Protein AF-L1NXB0-F1 (afdb_monomer)

pLDDT: mean 86.08, std 12.3, range [33.56, 95.69]

Sequence (128 aa):
MDRQRQQDEEHQAYLLCRGQNAAQLAGLIADPATGLTLRYAAARALQHLPYAQIEDTVYRLLDGQYAKTRAAAVFVTGQMQTALTPAQTGKIGGTLAAILQSGEKTTVKAESLIALGRVDNQPCGGIF

Structure (mmCIF, N/CA/C/O backbone):
data_AF-L1NXB0-F1
#
_entry.id   AF-L1NXB0-F1
#
loop_
_atom_site.group_PDB
_atom_site.id
_atom_site.type_symbol
_atom_site.label_atom_id
_atom_site.label_alt_id
_atom_site.label_comp_id
_atom_site.label_asym_id
_atom_site.label_entity_id
_atom_site.label_seq_id
_atom_site.pdbx_PDB_ins_code
_atom_site.Cartn_x
_atom_site.Cartn_y
_atom_site.Cartn_z
_atom_site.occupancy
_atom_site.B_iso_or_equiv
_atom_site.auth_seq_id
_atom_site.auth_comp_id
_atom_site.auth_asym_id
_atom_site.auth_atom_id
_atom_site.pdbx_PDB_model_num
ATOM 1 N N . MET A 1 1 ? 12.200 1.022 27.949 1.00 58.16 1 MET A N 1
ATOM 2 C CA . MET A 1 1 ? 11.963 -0.390 27.571 1.00 58.16 1 MET A CA 1
ATOM 3 C C . MET A 1 1 ? 11.046 -0.517 26.351 1.00 58.16 1 MET A C 1
ATOM 5 O O . MET A 1 1 ? 11.038 -1.571 25.733 1.00 58.16 1 MET A O 1
ATOM 9 N N . ASP A 1 2 ? 10.352 0.549 25.937 1.00 70.06 2 ASP A N 1
ATOM 10 C CA . ASP A 1 2 ? 9.349 0.499 24.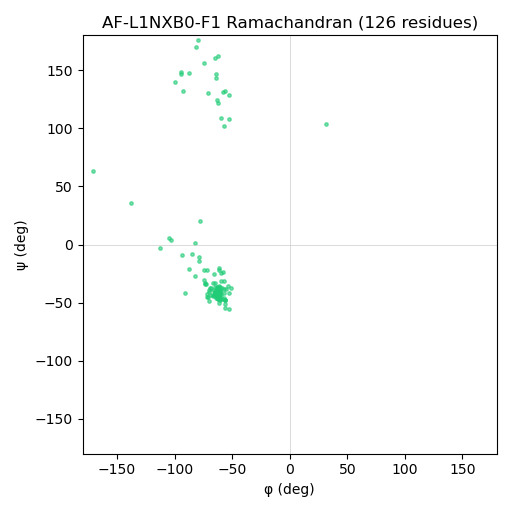859 1.00 70.06 2 ASP A CA 1
ATOM 11 C C . ASP A 1 2 ? 9.915 0.362 23.440 1.00 70.06 2 ASP A C 1
ATOM 13 O O . ASP A 1 2 ? 9.332 -0.342 22.622 1.00 70.06 2 ASP A O 1
ATOM 17 N N . ARG A 1 3 ? 11.089 0.946 23.146 1.00 71.69 3 ARG A N 1
ATOM 18 C CA . ARG A 1 3 ? 11.707 0.825 21.808 1.00 71.69 3 ARG A CA 1
ATOM 19 C C . ARG A 1 3 ? 12.013 -0.618 21.415 1.00 71.69 3 ARG A C 1
ATOM 21 O O . ARG A 1 3 ? 11.881 -0.953 20.248 1.00 71.69 3 ARG A O 1
ATOM 28 N N . GLN A 1 4 ? 12.418 -1.449 22.374 1.00 78.31 4 GLN A N 1
ATOM 29 C CA . GLN A 1 4 ? 12.794 -2.833 22.097 1.00 78.31 4 GLN A CA 1
ATOM 30 C C . GLN A 1 4 ? 11.560 -3.673 21.749 1.00 78.31 4 GLN A C 1
ATOM 32 O O . GLN A 1 4 ? 11.551 -4.337 20.723 1.00 78.31 4 GLN A O 1
ATOM 37 N N . ARG A 1 5 ? 10.469 -3.538 22.523 1.00 74.81 5 ARG A N 1
ATOM 38 C CA . ARG A 1 5 ? 9.189 -4.200 22.206 1.00 74.81 5 ARG A CA 1
ATOM 39 C C . ARG A 1 5 ? 8.636 -3.760 20.859 1.00 74.81 5 ARG A C 1
A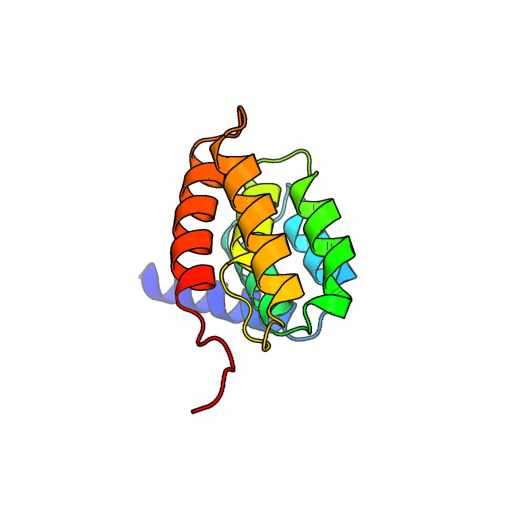TOM 41 O O . ARG A 1 5 ? 8.157 -4.592 20.102 1.00 74.81 5 ARG A O 1
ATOM 48 N N . GLN A 1 6 ? 8.725 -2.469 20.550 1.00 75.31 6 GLN A N 1
ATOM 49 C CA . GLN A 1 6 ? 8.240 -1.958 19.273 1.00 75.31 6 GLN A CA 1
ATOM 50 C C . GLN A 1 6 ? 9.063 -2.492 18.090 1.00 75.31 6 GLN A C 1
ATOM 52 O O . GLN A 1 6 ? 8.492 -2.861 17.068 1.00 75.31 6 GLN A O 1
ATOM 57 N N . GLN A 1 7 ? 10.386 -2.610 18.242 1.00 77.75 7 GLN 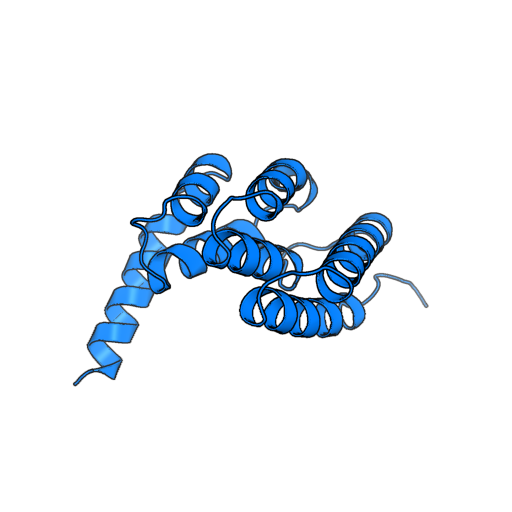A N 1
ATOM 58 C CA . GLN A 1 7 ? 11.247 -3.246 17.240 1.00 77.75 7 GLN A CA 1
ATOM 59 C C . GLN A 1 7 ? 10.941 -4.740 17.072 1.00 77.75 7 GLN A C 1
ATOM 61 O O . GLN A 1 7 ? 10.911 -5.231 15.943 1.00 77.75 7 GLN A O 1
ATOM 66 N N . ASP A 1 8 ? 10.667 -5.453 18.166 1.00 83.69 8 ASP A N 1
ATOM 67 C CA . ASP A 1 8 ? 10.293 -6.869 18.121 1.00 83.69 8 ASP A CA 1
ATOM 68 C C . ASP A 1 8 ? 8.950 -7.071 17.395 1.00 83.69 8 ASP A C 1
ATOM 70 O O . ASP A 1 8 ? 8.821 -7.967 16.559 1.00 83.69 8 ASP A O 1
ATOM 74 N N . GLU A 1 9 ? 7.964 -6.203 17.647 1.00 84.06 9 GLU A N 1
ATOM 75 C CA . GLU A 1 9 ? 6.663 -6.213 16.964 1.00 84.06 9 GLU A CA 1
ATOM 76 C C . GLU A 1 9 ? 6.788 -5.905 15.464 1.00 84.06 9 GLU A C 1
ATOM 78 O O . GLU A 1 9 ? 6.165 -6.574 14.635 1.00 84.06 9 GLU A O 1
ATOM 83 N N . GLU A 1 10 ? 7.617 -4.927 15.090 1.00 84.88 10 GLU A N 1
ATOM 84 C CA . GLU A 1 10 ? 7.910 -4.610 13.687 1.00 84.88 10 GLU A CA 1
ATOM 85 C C . GLU A 1 10 ? 8.596 -5.780 12.973 1.00 84.88 10 GLU A C 1
ATOM 87 O O . GLU A 1 10 ? 8.243 -6.113 11.836 1.00 84.88 10 GLU A O 1
ATOM 92 N N . HIS A 1 11 ? 9.545 -6.439 13.642 1.00 86.06 11 HIS A N 1
ATOM 93 C CA . HIS A 1 11 ? 10.249 -7.589 13.089 1.00 86.06 11 HIS A CA 1
ATOM 94 C C . HIS A 1 11 ? 9.315 -8.790 12.890 1.00 86.06 11 HIS A C 1
ATOM 96 O O . HIS A 1 11 ? 9.316 -9.407 11.822 1.00 86.06 11 HIS A O 1
ATOM 102 N N . GLN A 1 12 ? 8.464 -9.092 13.875 1.00 88.44 12 GLN A N 1
ATOM 103 C CA . GLN A 1 12 ? 7.461 -10.153 13.760 1.00 88.44 12 GLN A CA 1
ATOM 104 C C . GLN A 1 12 ? 6.460 -9.872 12.636 1.00 88.44 12 GLN A C 1
ATOM 106 O O . GLN A 1 12 ? 6.173 -10.761 11.832 1.00 88.44 12 GLN A O 1
ATOM 111 N N . ALA A 1 13 ? 5.971 -8.634 12.527 1.00 89.12 13 ALA A N 1
ATOM 112 C CA . ALA A 1 13 ? 5.070 -8.234 11.452 1.00 89.12 13 ALA A CA 1
ATOM 113 C C . ALA A 1 13 ? 5.719 -8.400 10.068 1.00 89.12 13 ALA A C 1
ATOM 115 O O . ALA A 1 13 ? 5.090 -8.922 9.147 1.00 89.12 13 ALA A O 1
ATOM 116 N N . TYR A 1 14 ? 6.994 -8.026 9.925 1.00 86.56 14 TYR A N 1
ATOM 117 C CA . TYR A 1 14 ? 7.743 -8.238 8.687 1.00 86.56 14 TYR A CA 1
ATOM 118 C C . TYR A 1 14 ? 7.841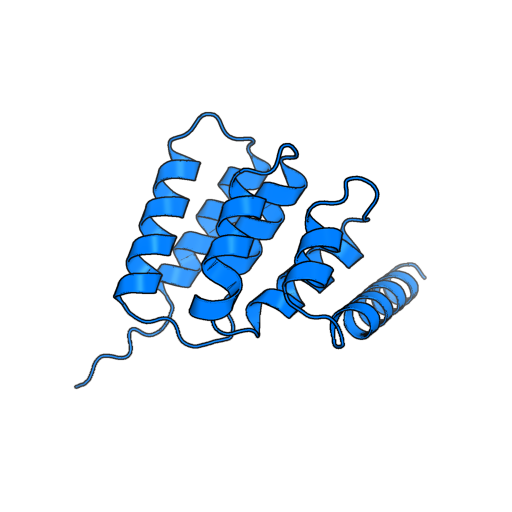 -9.724 8.315 1.00 86.56 14 TYR A C 1
ATOM 120 O O . TYR A 1 14 ? 7.555 -10.095 7.174 1.00 86.56 14 TYR A O 1
ATOM 128 N N . LEU A 1 15 ? 8.207 -10.584 9.272 1.00 88.56 15 LEU A N 1
ATOM 129 C CA . LEU A 1 15 ? 8.322 -12.026 9.040 1.00 88.56 15 LEU A CA 1
ATOM 130 C C . LEU A 1 15 ? 6.986 -12.650 8.614 1.00 88.56 15 LEU A C 1
ATOM 132 O O . LEU A 1 15 ? 6.968 -13.470 7.697 1.00 88.56 15 LEU A O 1
ATOM 136 N N . LEU A 1 16 ? 5.874 -12.220 9.220 1.00 90.44 16 LEU A N 1
ATOM 137 C CA . LEU A 1 16 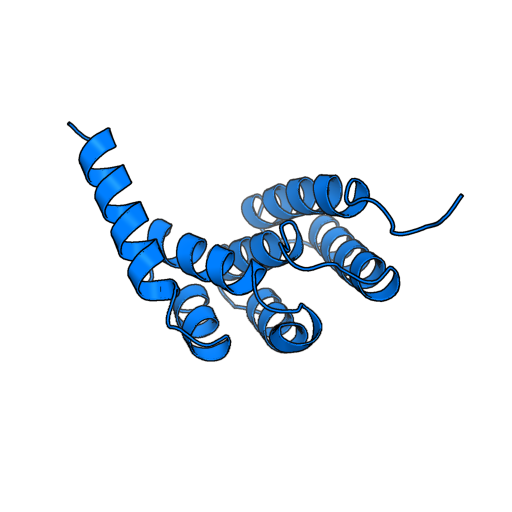? 4.530 -12.678 8.860 1.00 90.44 16 LEU A CA 1
ATOM 138 C C . LEU A 1 16 ? 4.150 -12.312 7.421 1.00 90.44 16 LEU A C 1
ATOM 140 O O . LEU A 1 16 ? 3.498 -13.105 6.743 1.00 90.44 16 LEU A O 1
ATOM 144 N N . CYS A 1 17 ? 4.552 -11.133 6.945 1.00 91.44 17 CYS A N 1
ATOM 145 C CA . CYS A 1 17 ? 4.216 -10.656 5.604 1.00 91.44 17 CYS A CA 1
ATOM 146 C C . CYS A 1 17 ? 5.142 -11.210 4.509 1.00 91.44 17 CYS A C 1
ATOM 148 O O . CYS A 1 17 ? 4.711 -11.353 3.368 1.00 91.44 17 CYS A O 1
ATOM 150 N N . ARG A 1 18 ? 6.395 -11.556 4.834 1.00 83.00 18 ARG A N 1
ATOM 151 C CA . ARG A 1 18 ? 7.426 -11.966 3.858 1.00 83.00 18 ARG A CA 1
ATOM 152 C C . ARG A 1 18 ? 7.058 -13.202 3.020 1.00 83.00 18 ARG A C 1
ATOM 154 O O . ARG A 1 18 ? 7.587 -13.359 1.926 1.00 83.00 18 ARG A O 1
ATOM 161 N N . GLY A 1 19 ? 6.180 -14.073 3.518 1.00 81.06 19 GLY A N 1
ATOM 162 C CA . GLY A 1 19 ? 5.741 -15.295 2.827 1.00 81.06 19 GLY A CA 1
ATOM 163 C C . GLY A 1 19 ? 4.352 -15.219 2.188 1.00 81.06 19 GLY A C 1
ATOM 164 O O . GLY A 1 19 ? 3.862 -16.235 1.700 1.00 81.06 19 GLY A O 1
ATOM 165 N N . GLN A 1 20 ? 3.692 -14.061 2.229 1.00 89.56 20 GLN A N 1
ATOM 166 C CA . GLN A 1 20 ? 2.308 -13.921 1.779 1.00 89.56 20 GLN A CA 1
ATOM 167 C C . GLN A 1 20 ? 2.212 -13.446 0.330 1.00 89.56 20 GLN A C 1
ATOM 169 O O . GLN A 1 20 ? 3.040 -12.675 -0.152 1.00 89.56 20 GLN A O 1
ATOM 174 N N . ASN A 1 21 ? 1.162 -13.884 -0.362 1.00 91.25 21 ASN A N 1
ATOM 175 C CA . ASN A 1 21 ? 0.833 -13.382 -1.693 1.00 91.25 21 ASN A CA 1
ATOM 176 C C . ASN A 1 21 ? 0.067 -12.046 -1.628 1.00 91.25 21 ASN A C 1
ATOM 178 O O . ASN A 1 21 ? -0.401 -11.622 -0.570 1.00 91.25 21 ASN A O 1
ATOM 182 N N . ALA A 1 22 ? -0.110 -11.395 -2.781 1.00 90.44 22 ALA A N 1
ATOM 183 C CA . ALA A 1 22 ? -0.761 -10.087 -2.861 1.00 90.44 22 ALA A CA 1
ATOM 184 C C . ALA A 1 22 ? -2.173 -10.055 -2.243 1.00 90.44 22 ALA A C 1
ATOM 186 O O . ALA A 1 22 ? -2.531 -9.084 -1.581 1.00 90.44 22 ALA A O 1
ATOM 187 N N . ALA A 1 23 ? -2.967 -11.117 -2.417 1.00 92.62 23 ALA A N 1
ATOM 188 C CA . ALA A 1 23 ? -4.328 -11.184 -1.887 1.00 92.62 23 ALA A CA 1
ATOM 189 C C . ALA A 1 23 ? -4.348 -11.313 -0.356 1.00 92.62 23 ALA A C 1
ATOM 191 O O . ALA A 1 23 ? -5.149 -10.658 0.308 1.00 92.62 23 ALA A O 1
ATOM 192 N N . GLN A 1 24 ? -3.444 -12.116 0.207 1.00 94.19 24 GLN A N 1
ATOM 193 C CA . GLN A 1 24 ? -3.285 -12.268 1.655 1.00 94.19 24 GLN A CA 1
ATOM 194 C C . GLN A 1 24 ? -2.827 -10.954 2.301 1.00 94.19 24 GLN A C 1
ATOM 196 O O . GLN A 1 24 ? -3.435 -10.493 3.267 1.00 94.19 24 GLN A O 1
ATOM 201 N N . LEU A 1 25 ? -1.834 -10.293 1.699 1.00 95.69 25 LEU A N 1
ATOM 202 C CA . LEU A 1 25 ? -1.357 -8.984 2.146 1.00 95.69 25 LEU A CA 1
ATOM 203 C C . LEU A 1 25 ? -2.465 -7.924 2.083 1.00 95.69 25 LEU A C 1
ATOM 205 O O . LEU A 1 25 ? -2.640 -7.148 3.020 1.00 95.69 25 LEU A O 1
ATOM 209 N N . ALA A 1 26 ? -3.261 -7.918 1.013 1.00 94.69 26 ALA A N 1
ATOM 210 C CA . ALA A 1 26 ? -4.406 -7.022 0.889 1.00 94.69 26 ALA A CA 1
ATOM 211 C C . ALA A 1 26 ? -5.476 -7.285 1.951 1.00 94.69 26 ALA A C 1
ATOM 213 O O . ALA A 1 26 ? -6.035 -6.334 2.492 1.00 94.69 26 ALA A O 1
ATOM 214 N N . GLY A 1 27 ? -5.721 -8.555 2.286 1.00 94.62 27 GLY A N 1
ATOM 215 C CA . GLY A 1 27 ? -6.604 -8.946 3.383 1.00 94.62 27 GLY A CA 1
ATOM 216 C C . GLY A 1 27 ? -6.171 -8.319 4.707 1.00 94.62 27 GLY A C 1
ATOM 217 O O . GLY A 1 27 ? -6.979 -7.667 5.363 1.00 94.62 27 GLY A O 1
ATOM 218 N N . LEU A 1 28 ? -4.879 -8.402 5.044 1.00 95.06 28 LEU A N 1
ATOM 219 C CA . LEU A 1 28 ? -4.332 -7.754 6.243 1.00 95.06 28 LEU A CA 1
ATOM 220 C C . LEU A 1 28 ? -4.515 -6.231 6.221 1.00 95.06 28 LEU A C 1
ATOM 222 O O . LEU A 1 28 ? 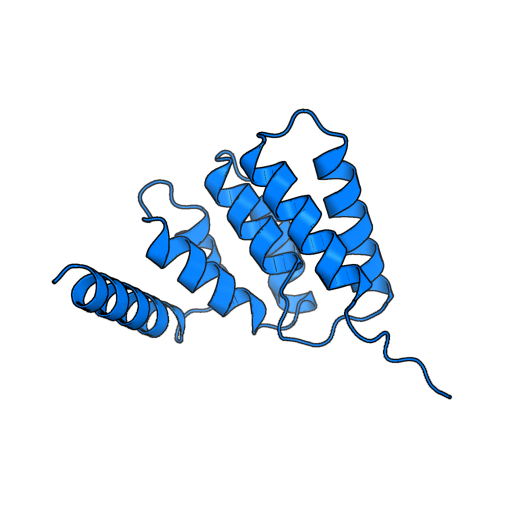-4.803 -5.627 7.254 1.00 95.06 28 LEU A O 1
ATOM 226 N N . ILE A 1 29 ? -4.368 -5.592 5.058 1.00 95.25 29 ILE A N 1
ATOM 227 C CA . ILE A 1 29 ? -4.520 -4.137 4.936 1.00 95.25 29 ILE A CA 1
ATOM 228 C C . ILE A 1 29 ? -5.985 -3.703 5.078 1.00 95.25 29 ILE A C 1
ATOM 230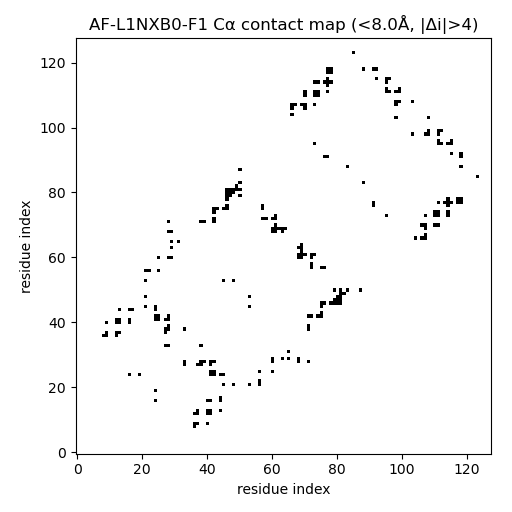 O O . ILE A 1 29 ? -6.274 -2.699 5.745 1.00 95.25 29 ILE A O 1
ATOM 234 N N . ALA A 1 30 ? -6.897 -4.449 4.457 1.00 94.38 30 ALA A N 1
ATOM 235 C CA . ALA A 1 30 ? -8.327 -4.172 4.445 1.00 94.38 30 ALA A CA 1
ATOM 236 C C . ALA A 1 30 ? -9.002 -4.471 5.788 1.00 94.38 30 ALA A C 1
ATOM 238 O O . ALA A 1 30 ? -9.929 -3.754 6.166 1.00 94.38 30 ALA A O 1
ATOM 239 N N . ASP A 1 31 ? -8.521 -5.478 6.519 1.00 93.69 31 ASP A N 1
ATOM 240 C CA . ASP A 1 31 ? -9.121 -5.902 7.779 1.00 93.69 31 ASP A CA 1
ATOM 241 C C . ASP A 1 31 ? -9.065 -4.766 8.829 1.00 93.69 31 ASP A C 1
ATOM 243 O O . ASP A 1 31 ? -7.982 -4.250 9.158 1.00 93.69 31 ASP A O 1
ATOM 247 N N . PRO A 1 32 ? -10.221 -4.322 9.363 1.00 89.00 32 PRO A N 1
ATOM 248 C CA . PRO A 1 32 ? -10.271 -3.292 10.387 1.00 89.00 32 PRO A CA 1
ATOM 249 C C . PRO A 1 32 ? -9.635 -3.715 11.715 1.00 89.00 32 PRO A C 1
ATOM 251 O O . PRO A 1 32 ? -9.197 -2.817 12.442 1.00 89.00 32 PRO A O 1
ATOM 254 N N . ALA A 1 33 ? -9.563 -5.009 12.029 1.00 91.38 33 ALA A N 1
ATOM 255 C CA . ALA A 1 33 ? -8.935 -5.534 13.237 1.00 91.38 33 ALA A CA 1
ATOM 256 C C . ALA A 1 33 ? -7.400 -5.488 13.168 1.00 91.38 33 ALA A C 1
ATOM 258 O O . ALA A 1 33 ? -6.743 -5.428 14.207 1.00 91.38 33 ALA A O 1
ATOM 259 N N . THR A 1 34 ? -6.813 -5.430 11.967 1.00 91.69 34 THR A N 1
ATOM 260 C CA . THR A 1 34 ? -5.358 -5.341 11.811 1.00 91.69 34 THR A CA 1
ATOM 261 C C . THR A 1 34 ? -4.814 -4.050 12.422 1.00 91.69 34 THR A C 1
ATOM 263 O O . THR A 1 34 ? -5.210 -2.929 12.052 1.00 91.69 34 THR A O 1
ATOM 266 N N . GLY A 1 35 ? -3.861 -4.215 13.343 1.00 91.25 35 GLY A N 1
ATOM 267 C CA . GLY A 1 35 ? -3.107 -3.126 13.958 1.00 91.25 35 GLY A CA 1
ATOM 268 C C . GLY A 1 35 ? -2.281 -2.330 12.943 1.00 91.25 35 GLY A C 1
ATOM 269 O O . GLY A 1 35 ? -2.025 -2.777 11.825 1.00 91.25 35 GLY A O 1
ATOM 270 N N . LEU A 1 36 ? -1.861 -1.122 13.323 1.00 88.44 36 LEU A N 1
ATOM 271 C CA . LEU A 1 36 ? -1.137 -0.219 12.423 1.00 88.44 36 LEU A CA 1
ATOM 272 C C . LEU A 1 36 ? 0.180 -0.840 11.925 1.00 88.44 36 LEU A C 1
ATOM 274 O O . LEU A 1 36 ? 0.422 -0.857 10.721 1.00 88.44 36 LEU A O 1
ATOM 278 N N . THR A 1 37 ? 0.973 -1.414 12.835 1.00 91.00 37 THR A N 1
ATOM 279 C CA . THR A 1 37 ? 2.273 -2.040 12.542 1.00 91.00 37 THR A CA 1
ATOM 280 C C . THR A 1 37 ? 2.151 -3.138 11.488 1.00 91.00 37 THR A C 1
ATOM 282 O O . THR A 1 37 ? 2.828 -3.091 10.463 1.00 91.00 37 THR A O 1
ATOM 285 N N . LEU A 1 38 ? 1.223 -4.082 11.681 1.00 92.81 38 LEU A N 1
ATOM 286 C CA . LEU A 1 38 ? 1.014 -5.185 10.742 1.00 92.81 38 LEU A CA 1
ATOM 287 C C . LEU A 1 38 ? 0.443 -4.707 9.399 1.00 92.81 38 LEU A C 1
ATOM 289 O O . LEU A 1 38 ? 0.866 -5.188 8.351 1.00 92.81 38 LEU A O 1
ATOM 293 N N . ARG A 1 39 ? -0.454 -3.709 9.402 1.00 94.50 39 ARG A N 1
ATOM 294 C CA . ARG A 1 39 ? -0.989 -3.114 8.165 1.00 94.50 39 ARG A CA 1
ATOM 295 C C . ARG A 1 39 ? 0.122 -2.495 7.314 1.00 94.50 39 ARG A C 1
ATOM 297 O O . ARG A 1 39 ? 0.165 -2.732 6.109 1.00 94.50 39 ARG A O 1
ATOM 304 N N . TYR A 1 40 ? 1.027 -1.727 7.919 1.00 92.31 40 TYR A N 1
ATOM 305 C CA . TYR A 1 40 ? 2.137 -1.114 7.184 1.00 92.31 40 TYR A CA 1
ATOM 306 C C . TYR A 1 40 ? 3.228 -2.121 6.805 1.00 92.31 40 TYR A C 1
ATOM 308 O O . TYR A 1 40 ? 3.830 -1.971 5.744 1.00 92.31 40 TYR A O 1
ATOM 316 N N . ALA A 1 41 ? 3.454 -3.173 7.597 1.00 94.06 41 ALA A N 1
ATOM 317 C CA . ALA A 1 41 ? 4.321 -4.279 7.190 1.00 94.06 41 ALA A CA 1
ATOM 318 C C . ALA A 1 41 ? 3.771 -4.995 5.943 1.00 94.06 41 ALA A C 1
ATOM 320 O O . ALA A 1 41 ? 4.519 -5.232 4.994 1.00 94.06 41 ALA A O 1
ATOM 321 N N . ALA A 1 42 ? 2.458 -5.246 5.895 1.00 95.25 42 ALA A N 1
ATOM 322 C CA . ALA A 1 42 ? 1.806 -5.837 4.730 1.00 95.25 42 ALA A CA 1
ATOM 323 C C . ALA A 1 42 ? 1.876 -4.917 3.502 1.00 95.25 42 ALA A C 1
ATOM 325 O O . ALA A 1 42 ? 2.181 -5.370 2.399 1.00 95.25 42 ALA A O 1
ATOM 326 N N . ALA A 1 43 ? 1.671 -3.612 3.697 1.00 94.88 43 ALA A N 1
ATOM 327 C CA . ALA A 1 43 ? 1.821 -2.619 2.639 1.00 94.88 43 ALA A CA 1
ATOM 328 C C . ALA A 1 43 ? 3.264 -2.558 2.103 1.00 94.88 43 ALA A C 1
ATOM 330 O O . ALA A 1 43 ? 3.468 -2.544 0.892 1.00 94.88 43 ALA A O 1
ATOM 331 N N . ARG A 1 44 ? 4.277 -2.606 2.978 1.00 93.25 44 ARG A N 1
ATOM 332 C CA . ARG A 1 44 ? 5.686 -2.699 2.557 1.00 93.25 44 ARG A CA 1
ATOM 333 C C . ARG A 1 44 ? 5.964 -3.967 1.762 1.00 93.25 44 ARG A C 1
ATOM 335 O O . ARG A 1 44 ? 6.636 -3.902 0.742 1.00 93.25 44 ARG A O 1
ATOM 342 N N . ALA A 1 45 ? 5.425 -5.110 2.180 1.00 93.88 45 ALA A N 1
ATOM 343 C CA . ALA A 1 45 ? 5.582 -6.349 1.424 1.00 93.88 45 ALA A CA 1
ATOM 344 C C . ALA A 1 45 ? 4.977 -6.242 0.010 1.00 93.88 45 ALA A C 1
ATOM 346 O O . ALA A 1 45 ? 5.613 -6.675 -0.949 1.00 93.88 45 ALA A O 1
ATOM 347 N N . LEU A 1 46 ? 3.816 -5.589 -0.147 1.00 94.25 46 LEU A N 1
ATOM 348 C CA . LEU A 1 46 ? 3.229 -5.330 -1.470 1.00 94.25 46 LEU A CA 1
ATOM 349 C C . LEU A 1 46 ? 4.128 -4.466 -2.362 1.00 94.25 46 LEU A C 1
ATOM 351 O O . LEU A 1 46 ? 4.193 -4.719 -3.558 1.00 94.25 46 LEU A O 1
ATOM 355 N N . GLN A 1 47 ? 4.850 -3.489 -1.806 1.00 93.44 47 GLN A N 1
ATOM 356 C CA . GLN A 1 47 ? 5.724 -2.597 -2.584 1.00 93.44 47 GLN A CA 1
ATOM 357 C C . GLN A 1 47 ? 6.860 -3.327 -3.311 1.00 93.44 47 GLN A C 1
ATOM 359 O O . GLN A 1 47 ? 7.408 -2.790 -4.273 1.00 93.44 47 GLN A O 1
ATOM 364 N N . HIS A 1 48 ? 7.230 -4.528 -2.858 1.00 92.25 48 HIS A N 1
ATOM 365 C CA . HIS A 1 48 ? 8.252 -5.359 -3.496 1.00 92.25 48 HIS A CA 1
ATOM 366 C C . HIS A 1 48 ? 7.712 -6.226 -4.642 1.00 92.25 48 HIS A C 1
ATOM 368 O O . HIS A 1 48 ? 8.500 -6.850 -5.352 1.00 92.25 48 HIS A O 1
ATOM 374 N N . LEU A 1 49 ? 6.393 -6.276 -4.838 1.00 91.31 49 LEU A N 1
ATOM 375 C CA . LEU A 1 49 ? 5.778 -6.986 -5.953 1.00 91.31 49 LEU A CA 1
ATOM 376 C C . LEU A 1 49 ? 5.683 -6.070 -7.183 1.00 91.31 49 LEU A C 1
ATOM 378 O O . LEU A 1 49 ? 5.479 -4.866 -7.024 1.00 91.31 49 LEU A O 1
ATOM 382 N N . PRO A 1 50 ? 5.787 -6.604 -8.415 1.00 90.88 50 PRO A N 1
ATOM 383 C CA . PRO A 1 50 ? 5.630 -5.796 -9.620 1.00 90.88 50 PRO A CA 1
ATOM 384 C C . PRO A 1 50 ? 4.268 -5.100 -9.647 1.00 90.88 50 PRO A C 1
ATOM 386 O O . PRO A 1 50 ? 3.241 -5.758 -9.478 1.00 90.88 50 PRO A O 1
ATOM 389 N N . TYR A 1 51 ? 4.243 -3.790 -9.923 1.00 91.50 51 TYR A N 1
ATOM 390 C CA . TYR A 1 51 ? 3.002 -3.002 -9.893 1.00 91.50 51 TYR A CA 1
ATOM 391 C C . TYR A 1 51 ? 1.883 -3.608 -10.752 1.00 91.50 51 TYR A C 1
ATOM 393 O O . TYR A 1 51 ? 0.754 -3.724 -10.291 1.00 91.50 51 TYR A O 1
ATOM 401 N N . ALA A 1 52 ? 2.212 -4.103 -11.950 1.00 90.50 52 ALA A N 1
ATOM 402 C CA . ALA A 1 52 ? 1.256 -4.761 -12.846 1.00 90.50 52 ALA A CA 1
ATOM 403 C C . ALA A 1 52 ? 0.551 -5.988 -12.226 1.00 90.50 52 ALA A C 1
ATOM 405 O O . ALA A 1 52 ? -0.535 -6.351 -12.657 1.00 90.50 52 ALA A O 1
ATOM 406 N N . GLN A 1 53 ? 1.148 -6.633 -11.217 1.00 91.94 53 GLN A N 1
ATOM 407 C CA . GLN A 1 53 ? 0.548 -7.777 -10.517 1.00 91.94 53 GLN A CA 1
ATOM 408 C C . GLN A 1 53 ? -0.342 -7.357 -9.343 1.00 91.94 53 GLN A C 1
ATOM 410 O O . GLN A 1 53 ? -1.179 -8.135 -8.889 1.00 91.94 53 GLN A O 1
ATOM 415 N N . ILE A 1 54 ? -0.148 -6.146 -8.819 1.00 93.62 54 ILE A N 1
ATOM 416 C CA . ILE A 1 54 ? -0.858 -5.648 -7.636 1.00 93.62 54 ILE A CA 1
ATOM 417 C C . ILE A 1 54 ? -1.804 -4.492 -7.948 1.00 93.62 54 ILE A C 1
ATOM 419 O O . ILE A 1 54 ? -2.499 -4.038 -7.047 1.00 93.62 54 ILE A O 1
ATOM 423 N N . GLU A 1 55 ? -1.857 -4.024 -9.191 1.00 93.12 55 GLU A N 1
ATOM 424 C CA . GLU A 1 55 ? -2.629 -2.857 -9.612 1.00 93.12 55 GLU A CA 1
ATOM 425 C C . GLU A 1 55 ? -4.104 -2.951 -9.194 1.00 93.12 55 GLU A C 1
ATOM 427 O O . GLU A 1 55 ? -4.582 -2.114 -8.426 1.00 93.12 55 GLU A O 1
ATOM 432 N N . ASP A 1 56 ? -4.796 -4.026 -9.579 1.00 92.88 56 ASP A N 1
ATOM 433 C CA . ASP A 1 56 ? -6.194 -4.268 -9.186 1.00 92.88 56 ASP A CA 1
ATOM 434 C C . ASP A 1 56 ? -6.372 -4.366 -7.668 1.00 92.88 56 ASP A C 1
ATOM 436 O O . ASP A 1 56 ? -7.411 -4.027 -7.100 1.00 92.88 56 ASP A O 1
ATOM 440 N N . THR A 1 57 ? -5.351 -4.863 -6.977 1.00 94.25 57 THR A N 1
ATOM 441 C CA . THR A 1 57 ? -5.364 -4.985 -5.520 1.00 94.25 57 THR A CA 1
ATOM 442 C C . THR A 1 57 ? -5.254 -3.616 -4.861 1.00 94.25 57 THR A C 1
ATOM 444 O O . THR A 1 57 ? -6.028 -3.308 -3.959 1.00 94.25 57 THR A O 1
ATOM 447 N N . VAL A 1 58 ? -4.352 -2.768 -5.346 1.00 93.31 58 VAL A N 1
ATOM 448 C CA . VAL A 1 58 ? -4.192 -1.389 -4.885 1.00 93.31 58 VAL A CA 1
ATOM 449 C C . VAL A 1 58 ? -5.470 -0.590 -5.124 1.00 93.31 58 VAL A C 1
ATOM 451 O O . VAL A 1 58 ? -5.932 0.079 -4.202 1.00 93.31 58 VAL A O 1
ATOM 454 N N . TYR A 1 59 ? -6.080 -0.693 -6.308 1.00 93.31 59 TYR A N 1
ATOM 455 C CA . TYR A 1 59 ? -7.323 0.022 -6.607 1.00 93.31 59 TYR A CA 1
ATOM 456 C C . TYR A 1 59 ? -8.481 -0.405 -5.704 1.00 93.31 59 TYR A C 1
ATOM 458 O O . TYR A 1 59 ? -9.187 0.450 -5.175 1.00 93.31 59 TYR A O 1
ATOM 466 N N . ARG A 1 60 ? -8.624 -1.706 -5.425 1.00 94.31 60 ARG A N 1
ATOM 467 C CA . ARG A 1 60 ? -9.615 -2.185 -4.448 1.00 94.31 60 ARG A CA 1
ATOM 468 C C . ARG A 1 60 ? -9.361 -1.658 -3.035 1.00 94.31 60 ARG A C 1
ATOM 470 O O . ARG A 1 60 ? -10.308 -1.377 -2.311 1.00 94.31 60 ARG A O 1
ATOM 477 N N . LEU A 1 61 ? -8.100 -1.519 -2.625 1.00 94.88 61 LEU A N 1
ATOM 478 C CA . LEU A 1 61 ? -7.763 -0.959 -1.312 1.00 94.88 61 LEU A CA 1
ATOM 479 C C . LEU A 1 61 ? -7.995 0.560 -1.251 1.00 94.88 61 LEU A C 1
ATOM 481 O O . LEU A 1 61 ? -8.400 1.068 -0.204 1.00 94.88 61 LEU A O 1
ATOM 485 N N . LEU A 1 62 ? -7.772 1.274 -2.358 1.00 93.19 62 LEU A N 1
ATOM 486 C CA . LEU A 1 62 ? -8.105 2.693 -2.512 1.00 93.19 62 LEU A CA 1
ATOM 487 C C . LEU A 1 62 ? -9.617 2.945 -2.454 1.00 93.19 62 LEU A C 1
ATOM 489 O O . LEU A 1 62 ? -10.025 3.962 -1.909 1.00 93.19 62 LEU A O 1
ATOM 493 N N . ASP A 1 63 ? -10.434 2.010 -2.934 1.00 92.69 63 ASP A N 1
ATOM 494 C CA . ASP A 1 63 ? -11.900 2.044 -2.801 1.00 92.69 63 ASP A CA 1
ATOM 495 C C . ASP A 1 63 ? -12.393 1.512 -1.434 1.00 92.69 63 ASP A C 1
ATOM 497 O O . ASP A 1 63 ? -13.585 1.441 -1.136 1.00 92.69 63 ASP A O 1
ATOM 501 N N . GLY A 1 64 ? -11.467 1.127 -0.550 1.00 89.00 64 GLY A N 1
ATOM 502 C CA . GLY A 1 64 ? -11.789 0.546 0.747 1.00 89.00 64 GLY A CA 1
ATOM 503 C C . GLY A 1 64 ? -12.540 1.512 1.670 1.00 89.00 64 GLY A C 1
ATOM 504 O O . GLY A 1 64 ? -12.224 2.700 1.760 1.00 89.00 64 GLY A O 1
ATOM 505 N N . GLN A 1 65 ? -13.486 0.985 2.455 1.00 88.94 65 GLN A N 1
ATOM 506 C CA . GLN A 1 65 ? -14.343 1.763 3.365 1.00 88.94 65 GLN A CA 1
ATOM 507 C C . GLN A 1 65 ? -13.553 2.597 4.391 1.00 88.94 65 GLN A C 1
ATOM 509 O O . GLN A 1 65 ? -13.922 3.732 4.716 1.00 88.94 65 GLN A O 1
ATOM 514 N N . TYR A 1 66 ? -12.456 2.052 4.921 1.00 90.69 66 TYR A N 1
ATOM 515 C CA . TYR A 1 66 ? -11.711 2.682 6.005 1.00 90.69 66 TYR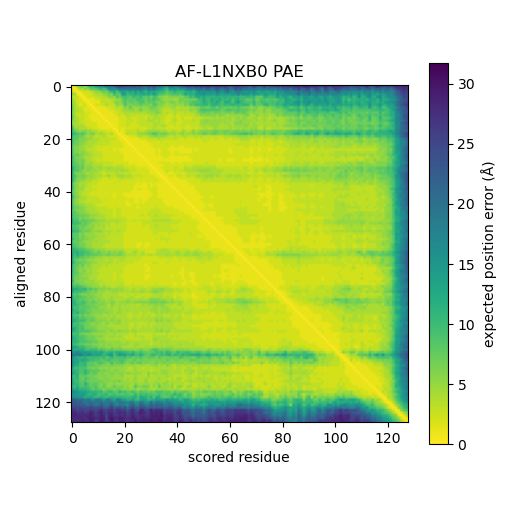 A CA 1
ATOM 516 C C . TYR A 1 66 ? -10.572 3.563 5.495 1.00 90.69 66 TYR A C 1
ATOM 518 O O . TYR A 1 66 ? -9.699 3.123 4.753 1.00 90.69 66 TYR A O 1
ATOM 526 N N . ALA A 1 67 ? -10.486 4.786 6.020 1.00 90.31 67 ALA A N 1
ATOM 527 C CA . ALA A 1 67 ? -9.405 5.715 5.682 1.00 90.31 67 ALA A CA 1
ATOM 528 C C . ALA A 1 67 ? -8.000 5.154 5.970 1.00 90.31 67 ALA A C 1
ATOM 530 O O . ALA A 1 67 ? -7.062 5.467 5.250 1.00 90.31 67 ALA A O 1
ATOM 531 N N . LYS A 1 68 ? -7.844 4.296 6.988 1.00 90.88 68 LYS A N 1
ATOM 532 C CA . LYS A 1 68 ? -6.573 3.607 7.282 1.00 90.88 68 LYS A CA 1
ATOM 533 C C . LYS A 1 68 ? -6.168 2.609 6.190 1.00 90.88 68 LYS A C 1
ATOM 535 O O . LYS A 1 68 ? -4.983 2.445 5.930 1.00 90.88 68 LYS A O 1
ATOM 540 N N . 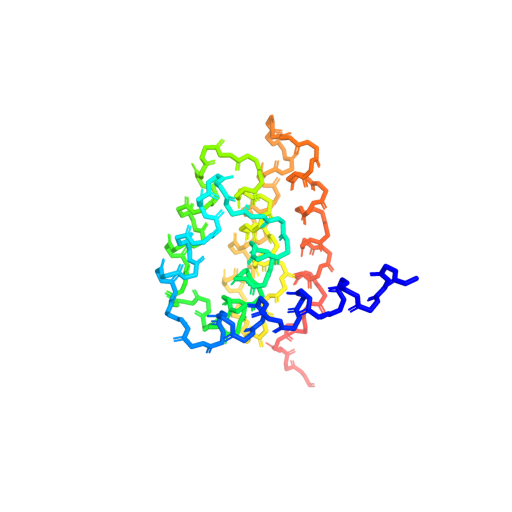THR A 1 69 ? -7.145 1.975 5.544 1.00 93.94 69 THR A N 1
ATOM 541 C CA . THR A 1 69 ? -6.940 1.084 4.395 1.00 93.94 69 THR A CA 1
ATOM 542 C C . THR A 1 69 ? -6.518 1.899 3.179 1.00 93.94 69 THR A C 1
ATOM 544 O O . THR A 1 69 ? -5.487 1.605 2.582 1.00 93.94 69 THR A O 1
ATOM 547 N N . ARG A 1 70 ? -7.237 2.991 2.885 1.00 94.44 70 ARG A N 1
ATOM 548 C CA . ARG A 1 70 ? -6.898 3.892 1.773 1.00 94.44 70 ARG A CA 1
ATOM 549 C C . ARG A 1 70 ? -5.534 4.556 1.951 1.00 94.44 70 ARG A C 1
ATOM 551 O O . ARG A 1 70 ? -4.749 4.590 1.014 1.00 94.44 70 ARG A O 1
ATOM 558 N N . ALA A 1 71 ? -5.206 5.008 3.162 1.00 93.00 71 ALA A N 1
ATOM 559 C CA . ALA A 1 71 ? -3.889 5.558 3.490 1.00 93.00 71 ALA A CA 1
ATOM 560 C C . ALA A 1 71 ? -2.764 4.533 3.265 1.00 93.00 71 ALA A C 1
ATOM 562 O O . ALA A 1 71 ? -1.749 4.860 2.661 1.00 93.00 71 ALA A O 1
ATOM 563 N N . ALA A 1 72 ? -2.962 3.277 3.680 1.00 92.94 72 ALA A N 1
ATOM 564 C CA . ALA A 1 72 ? -1.999 2.212 3.414 1.00 92.94 72 ALA A CA 1
ATOM 565 C C . ALA A 1 72 ? -1.866 1.907 1.910 1.00 92.94 72 ALA A C 1
ATOM 567 O O . ALA A 1 72 ? -0.764 1.653 1.439 1.00 92.94 72 ALA A O 1
ATOM 568 N N . ALA A 1 73 ? -2.953 1.976 1.138 1.00 94.62 73 ALA A N 1
ATOM 569 C CA . ALA A 1 73 ? -2.912 1.800 -0.314 1.00 94.62 73 ALA A CA 1
ATOM 570 C C . ALA A 1 73 ? -2.143 2.929 -1.018 1.00 94.62 73 ALA A C 1
ATOM 572 O O . ALA A 1 73 ? -1.286 2.664 -1.861 1.00 94.62 73 ALA A O 1
ATOM 573 N N . VAL A 1 74 ? -2.376 4.180 -0.612 1.00 94.50 74 VAL A N 1
ATOM 574 C CA . VAL A 1 74 ? -1.582 5.336 -1.053 1.00 94.50 74 VAL A CA 1
ATOM 575 C C . VAL A 1 74 ? -0.103 5.125 -0.720 1.00 94.50 74 VAL A C 1
ATOM 577 O O . VAL A 1 74 ? 0.756 5.276 -1.592 1.00 94.50 74 VAL A O 1
ATOM 580 N N . PHE A 1 75 ? 0.193 4.682 0.504 1.00 93.31 75 PHE A N 1
ATOM 581 C CA . PHE A 1 75 ? 1.547 4.348 0.934 1.00 93.31 75 PHE A CA 1
ATOM 582 C C . PHE A 1 75 ? 2.197 3.276 0.041 1.00 93.31 75 PHE A C 1
ATOM 584 O O . PHE A 1 75 ? 3.362 3.434 -0.321 1.00 93.31 75 PHE A O 1
ATOM 591 N N . VAL A 1 76 ? 1.474 2.223 -0.375 1.00 93.38 76 VAL A N 1
ATOM 592 C CA . VAL A 1 76 ? 1.981 1.233 -1.351 1.00 93.38 76 VAL A CA 1
ATOM 593 C C . VAL A 1 76 ? 2.410 1.933 -2.640 1.00 93.38 76 VAL A C 1
ATOM 595 O O . VAL A 1 76 ? 3.562 1.813 -3.046 1.00 93.38 76 VAL A O 1
ATOM 598 N N . THR A 1 77 ? 1.518 2.718 -3.249 1.00 90.69 77 THR A N 1
ATOM 599 C CA . THR A 1 77 ? 1.786 3.346 -4.555 1.00 90.69 77 THR A CA 1
ATOM 600 C C . THR A 1 77 ? 2.944 4.337 -4.538 1.00 90.69 77 THR A C 1
ATOM 602 O O . THR A 1 77 ? 3.711 4.396 -5.494 1.00 90.69 77 THR A O 1
ATOM 605 N N . GLY A 1 78 ? 3.103 5.088 -3.446 1.00 87.44 78 GLY A N 1
ATOM 606 C CA . GLY A 1 78 ? 4.128 6.122 -3.327 1.00 87.44 78 GLY A CA 1
ATOM 607 C C . GLY A 1 78 ? 5.534 5.615 -3.026 1.00 87.44 78 GLY A C 1
ATOM 608 O O . GLY A 1 78 ? 6.474 6.406 -3.031 1.00 87.44 78 GLY A O 1
ATOM 609 N N . GLN A 1 79 ? 5.694 4.333 -2.684 1.00 89.94 79 GLN A N 1
ATOM 610 C CA . GLN A 1 79 ? 6.994 3.774 -2.286 1.00 89.94 79 GLN A CA 1
ATOM 611 C C . GLN A 1 79 ? 7.240 2.397 -2.903 1.00 89.94 79 GLN A C 1
ATOM 613 O O . GLN A 1 79 ? 7.847 1.529 -2.272 1.00 89.94 79 GLN A O 1
ATOM 618 N N . MET A 1 80 ? 6.768 2.198 -4.134 1.00 91.62 80 MET A N 1
ATOM 619 C CA . MET A 1 80 ? 7.066 0.999 -4.912 1.00 91.62 80 MET A CA 1
ATOM 620 C C . MET A 1 80 ? 8.578 0.762 -4.970 1.00 91.62 80 MET A C 1
ATOM 622 O O . MET A 1 80 ? 9.350 1.656 -5.311 1.00 91.62 80 MET A O 1
ATOM 626 N N . GLN A 1 81 ? 8.991 -0.456 -4.627 1.00 89.12 81 GLN A N 1
ATOM 627 C CA . GLN A 1 81 ? 10.388 -0.900 -4.655 1.00 89.12 81 GLN A CA 1
ATOM 628 C C . GLN A 1 81 ? 10.741 -1.580 -5.985 1.00 89.12 81 GLN A C 1
ATOM 630 O O . GLN A 1 81 ? 11.904 -1.867 -6.256 1.00 89.12 81 GLN A O 1
ATOM 635 N N . THR A 1 82 ? 9.740 -1.834 -6.829 1.00 87.56 82 THR A N 1
ATOM 636 C CA . THR A 1 82 ? 9.921 -2.285 -8.210 1.00 87.56 82 THR A CA 1
ATOM 637 C C . THR A 1 82 ? 9.894 -1.104 -9.169 1.00 87.56 82 THR A C 1
ATOM 639 O O . THR A 1 82 ? 9.131 -0.160 -8.959 1.00 87.56 82 THR A O 1
ATOM 642 N N . ALA A 1 83 ? 10.662 -1.189 -10.256 1.00 86.94 83 ALA A N 1
ATOM 643 C CA . ALA A 1 83 ? 10.652 -0.175 -11.304 1.00 86.94 83 ALA A CA 1
ATOM 644 C C . ALA A 1 83 ? 9.236 0.033 -11.870 1.00 86.94 83 ALA A C 1
ATOM 646 O O . ALA A 1 83 ? 8.543 -0.928 -12.211 1.00 86.94 83 ALA A O 1
ATOM 647 N N . LEU A 1 84 ? 8.832 1.298 -11.969 1.00 87.88 84 LEU A N 1
ATOM 648 C CA . LEU A 1 84 ? 7.590 1.718 -12.603 1.00 87.88 84 LEU A CA 1
ATOM 649 C C . LEU A 1 84 ? 7.885 2.220 -14.014 1.00 87.88 84 LEU A C 1
ATOM 651 O O . LEU A 1 84 ? 8.869 2.918 -14.253 1.00 87.88 84 LEU A O 1
ATOM 655 N N . THR A 1 85 ? 7.017 1.871 -14.955 1.00 90.25 85 THR A N 1
ATOM 656 C CA . THR A 1 85 ? 7.041 2.464 -16.297 1.00 90.25 85 THR A CA 1
ATOM 657 C C . THR A 1 85 ? 6.482 3.891 -16.258 1.00 90.25 85 THR A C 1
ATOM 659 O O . THR A 1 85 ? 5.636 4.179 -15.409 1.00 90.25 85 THR A O 1
ATOM 662 N N . PRO A 1 86 ? 6.839 4.772 -17.211 1.00 88.62 86 PRO A N 1
ATOM 663 C CA . PRO A 1 86 ? 6.282 6.127 -17.273 1.00 88.62 86 PRO A CA 1
ATOM 664 C C . PRO A 1 86 ? 4.745 6.162 -17.285 1.00 88.62 86 PRO A C 1
ATOM 666 O O . PRO A 1 86 ? 4.134 7.020 -16.651 1.00 88.62 86 PRO A O 1
ATOM 669 N N . ALA A 1 87 ? 4.108 5.189 -17.947 1.00 89.06 87 ALA A N 1
ATOM 670 C CA . ALA A 1 87 ? 2.652 5.054 -17.960 1.00 89.06 87 ALA A CA 1
ATOM 671 C C . ALA A 1 87 ? 2.081 4.743 -16.563 1.00 89.06 87 ALA A C 1
ATOM 673 O O . ALA A 1 87 ? 1.077 5.329 -16.159 1.00 89.06 87 ALA A O 1
ATOM 674 N N . GLN A 1 88 ? 2.735 3.859 -15.803 1.00 90.88 88 GLN A N 1
ATOM 675 C CA . GLN A 1 88 ? 2.340 3.528 -14.429 1.00 90.88 88 GLN A CA 1
ATOM 676 C C . GLN A 1 88 ? 2.573 4.706 -13.480 1.00 90.88 88 GLN A C 1
ATOM 678 O O . GLN A 1 88 ? 1.682 5.038 -12.702 1.00 90.88 88 GLN A O 1
ATOM 683 N N . THR A 1 89 ? 3.719 5.383 -13.588 1.00 89.25 89 THR A N 1
ATOM 684 C CA . THR A 1 89 ? 4.032 6.602 -12.828 1.00 89.25 89 THR A CA 1
ATOM 685 C C . THR A 1 89 ? 2.972 7.678 -13.062 1.00 89.25 89 THR A C 1
ATOM 687 O O . THR A 1 89 ? 2.420 8.213 -12.102 1.00 89.25 89 THR A O 1
ATOM 690 N N . GLY A 1 90 ? 2.605 7.937 -14.323 1.00 89.06 90 GLY A N 1
ATOM 691 C CA . GLY A 1 90 ? 1.549 8.891 -14.671 1.00 89.06 90 GLY A CA 1
ATOM 692 C C . GLY A 1 90 ? 0.180 8.504 -14.106 1.00 89.06 90 GLY A C 1
ATOM 693 O O . GLY A 1 90 ? -0.532 9.352 -13.567 1.00 89.06 90 GLY A O 1
ATOM 694 N N . LYS A 1 91 ? -0.176 7.214 -14.158 1.00 89.31 91 LYS A N 1
ATOM 695 C CA . LYS A 1 91 ? -1.442 6.707 -13.608 1.00 89.31 91 LYS A CA 1
ATOM 696 C C . LYS A 1 91 ? -1.510 6.855 -12.084 1.00 89.31 91 LYS A C 1
ATOM 698 O O . LYS A 1 91 ? -2.524 7.319 -11.553 1.00 89.31 91 LYS A O 1
ATOM 703 N N . ILE A 1 92 ? -0.428 6.506 -11.386 1.00 90.75 92 ILE A N 1
ATOM 704 C CA . ILE A 1 92 ? -0.306 6.688 -9.935 1.00 90.75 92 ILE A CA 1
ATOM 705 C C . ILE A 1 92 ? -0.394 8.178 -9.599 1.00 90.75 92 ILE A C 1
ATOM 707 O O . ILE A 1 92 ? -1.225 8.562 -8.779 1.00 90.75 92 ILE A O 1
ATOM 711 N N . GLY A 1 93 ? 0.380 9.026 -10.279 1.00 89.50 93 GLY A N 1
ATOM 712 C CA . GLY A 1 93 ? 0.371 10.475 -10.075 1.00 89.50 93 GLY A CA 1
ATOM 713 C C . GLY A 1 93 ? -1.019 11.093 -10.247 1.00 89.50 93 GLY A C 1
ATOM 714 O O . GLY A 1 93 ? -1.487 11.815 -9.368 1.00 89.50 93 GLY A O 1
ATOM 715 N N . GLY A 1 94 ? -1.731 10.742 -11.324 1.00 90.19 94 GLY A N 1
ATOM 716 C CA . GLY A 1 94 ? -3.105 11.197 -11.554 1.00 90.19 94 GLY A CA 1
ATOM 717 C C . GLY A 1 94 ? -4.077 10.745 -10.460 1.00 90.19 94 GLY A C 1
ATOM 718 O O . GLY A 1 94 ? -4.896 11.535 -9.990 1.00 90.19 94 GLY A O 1
ATOM 719 N N . THR A 1 95 ? -3.943 9.499 -9.994 1.00 90.38 95 THR A N 1
ATOM 720 C CA . THR A 1 95 ? -4.764 8.957 -8.897 1.00 90.38 95 THR A CA 1
ATOM 721 C C . THR A 1 95 ? -4.520 9.725 -7.594 1.00 90.38 95 THR A C 1
ATOM 723 O O . THR A 1 95 ? -5.467 10.140 -6.926 1.00 90.38 95 THR A O 1
ATOM 726 N N . LEU A 1 96 ? -3.257 9.975 -7.244 1.00 90.44 96 LEU A N 1
ATOM 727 C CA . LEU A 1 96 ? -2.895 10.719 -6.038 1.00 90.44 96 LEU A CA 1
ATOM 728 C C . LEU A 1 96 ? -3.363 12.181 -6.102 1.00 90.44 96 LEU A C 1
ATOM 730 O O . LEU A 1 96 ? -3.896 12.698 -5.119 1.00 90.44 96 LEU A O 1
ATOM 734 N N . ALA A 1 97 ? -3.233 12.839 -7.257 1.00 88.62 97 ALA A N 1
ATOM 735 C CA . ALA A 1 97 ? -3.737 14.196 -7.465 1.00 88.62 97 ALA A CA 1
ATOM 736 C C . ALA A 1 97 ? -5.264 14.276 -7.290 1.00 88.62 97 ALA A C 1
ATOM 738 O O . ALA A 1 97 ? -5.761 15.183 -6.618 1.00 88.62 97 ALA A O 1
ATOM 739 N N . ALA A 1 98 ? -6.007 13.296 -7.815 1.00 89.00 98 ALA A N 1
ATOM 740 C CA . ALA A 1 98 ? -7.453 13.205 -7.622 1.00 89.00 98 ALA A CA 1
ATOM 741 C C . ALA A 1 98 ? -7.826 13.039 -6.136 1.00 89.00 98 ALA A C 1
ATOM 743 O O . ALA A 1 98 ? -8.729 13.716 -5.642 1.00 89.00 98 ALA A O 1
ATOM 744 N N . ILE A 1 99 ? -7.088 12.208 -5.387 1.00 89.38 99 ILE A N 1
ATOM 745 C CA . ILE A 1 99 ? -7.289 12.041 -3.939 1.00 89.38 99 ILE A CA 1
ATOM 746 C C . ILE A 1 99 ? -7.083 13.368 -3.194 1.00 89.38 99 ILE A C 1
ATOM 748 O O . ILE A 1 99 ? -7.883 13.709 -2.319 1.00 89.38 99 ILE A O 1
ATOM 752 N N . LEU A 1 100 ? -6.072 14.164 -3.553 1.00 88.38 100 LEU A N 1
ATOM 753 C CA . LEU A 1 100 ? -5.840 15.472 -2.925 1.00 88.38 100 LEU A CA 1
ATOM 754 C C . LEU A 1 100 ? -6.988 16.460 -3.149 1.00 88.38 100 LEU A C 1
ATOM 756 O O . LEU A 1 100 ? -7.348 17.205 -2.228 1.00 88.38 100 LEU A O 1
ATOM 760 N N . GLN A 1 101 ? -7.578 16.432 -4.342 1.00 88.12 101 GLN A N 1
ATOM 761 C CA . GLN A 1 101 ? -8.693 17.295 -4.740 1.00 88.12 101 GLN A CA 1
ATOM 762 C C . GLN A 1 101 ? -10.051 16.820 -4.193 1.00 88.12 101 GLN A C 1
ATOM 764 O O . GLN A 1 101 ? -11.015 17.580 -4.193 1.00 88.12 101 GLN A O 1
ATOM 769 N N . SER A 1 102 ? -10.134 15.588 -3.690 1.00 86.62 102 SER A N 1
ATOM 770 C CA . SER A 1 102 ? -11.371 14.998 -3.165 1.00 86.62 102 SER A CA 1
ATOM 771 C C . SER A 1 102 ? -11.723 15.448 -1.733 1.00 86.62 102 SER A C 1
ATOM 773 O O . SER A 1 102 ? -10.949 16.128 -1.054 1.00 86.62 102 SER A O 1
ATOM 775 N N . GLY A 1 103 ? -12.882 15.009 -1.225 1.00 81.12 103 GLY A N 1
ATOM 776 C CA . GLY A 1 103 ? -13.310 15.168 0.175 1.00 81.12 103 GLY A CA 1
ATOM 777 C C . GLY A 1 103 ? -12.671 14.187 1.175 1.00 81.12 103 GLY A C 1
ATOM 778 O O . GLY A 1 103 ? -13.234 13.951 2.241 1.00 81.12 103 GLY A O 1
ATOM 779 N N . GLU A 1 104 ? -11.536 13.571 0.833 1.00 87.69 104 GLU A N 1
ATOM 780 C CA . GLU A 1 104 ? -10.876 12.547 1.652 1.00 87.69 104 GLU A CA 1
ATOM 781 C C . GLU A 1 104 ? -10.346 13.036 3.006 1.00 87.69 104 GLU A C 1
ATOM 783 O O . GLU A 1 104 ? -10.083 14.223 3.220 1.00 87.69 104 GLU A O 1
ATOM 788 N N . LYS A 1 105 ? -10.124 12.087 3.928 1.00 87.12 105 LYS A N 1
ATOM 789 C CA . LYS A 1 105 ? -9.570 12.395 5.256 1.00 87.12 105 LYS A CA 1
ATOM 790 C C . LYS A 1 105 ? -8.145 12.945 5.156 1.00 87.12 105 LYS A C 1
ATOM 792 O O . LYS A 1 105 ? -7.338 12.465 4.361 1.00 87.12 105 LYS A O 1
ATOM 797 N N . THR A 1 106 ? -7.792 13.857 6.065 1.00 86.75 106 THR A N 1
ATOM 798 C CA . THR A 1 106 ? -6.465 14.498 6.140 1.00 86.75 106 THR A CA 1
ATOM 799 C C . THR A 1 106 ? -5.307 13.502 6.132 1.00 86.75 106 THR A C 1
ATOM 801 O O . THR A 1 106 ? -4.301 13.753 5.483 1.00 86.75 106 THR A O 1
ATOM 804 N N . THR A 1 107 ? -5.449 12.348 6.790 1.00 85.56 107 THR A N 1
ATOM 805 C CA . THR A 1 107 ? -4.409 11.305 6.809 1.00 85.56 107 THR A CA 1
ATOM 806 C C . THR A 1 107 ? -4.142 10.718 5.423 1.00 85.56 107 THR A C 1
ATOM 808 O O . THR A 1 107 ? -2.993 10.509 5.060 1.00 85.56 107 THR A O 1
ATOM 811 N N . VAL A 1 108 ? -5.191 10.490 4.626 1.00 86.25 108 VAL A N 1
ATOM 812 C CA . VAL A 1 108 ? -5.074 9.960 3.257 1.00 86.25 108 VAL A CA 1
ATOM 813 C C . VAL A 1 108 ? -4.463 11.020 2.340 1.00 86.25 108 VAL A C 1
ATOM 815 O O . VAL A 1 108 ? -3.597 10.711 1.523 1.00 86.25 108 VAL A O 1
ATOM 818 N N . LYS A 1 109 ? -4.847 12.291 2.520 1.00 88.94 109 LYS A N 1
ATOM 819 C CA . LYS A 1 109 ? -4.255 13.417 1.784 1.00 88.94 109 LYS A CA 1
ATOM 820 C C . LYS A 1 109 ? -2.775 13.622 2.111 1.00 88.94 109 LYS A C 1
ATOM 822 O O . LYS A 1 109 ? -1.980 13.814 1.200 1.00 88.94 109 LYS A O 1
ATOM 827 N N . ALA A 1 110 ? -2.396 13.548 3.386 1.00 86.44 110 ALA A N 1
ATOM 828 C CA . ALA A 1 110 ? -1.005 13.675 3.813 1.00 86.44 110 ALA A CA 1
ATOM 829 C C . ALA A 1 110 ? -0.127 12.569 3.206 1.00 86.44 110 ALA A C 1
ATOM 831 O O . ALA A 1 110 ? 0.908 12.869 2.615 1.00 86.44 110 ALA A O 1
ATOM 832 N N . GLU A 1 111 ? -0.578 11.313 3.262 1.00 86.62 111 GLU A N 1
ATOM 833 C CA . GLU A 1 111 ? 0.097 10.202 2.579 1.00 86.62 111 GLU A CA 1
ATOM 834 C C . GLU A 1 111 ? 0.183 10.437 1.065 1.00 86.62 111 GLU A C 1
ATOM 836 O O . GLU A 1 111 ? 1.211 10.154 0.458 1.00 86.62 111 GLU A O 1
ATOM 841 N N . SER A 1 112 ? -0.852 11.021 0.451 1.00 86.06 112 SER A N 1
ATOM 842 C CA . SER A 1 112 ? -0.874 11.275 -0.998 1.00 86.06 112 SER A CA 1
ATOM 843 C C . SER A 1 112 ? 0.123 12.354 -1.418 1.00 86.06 112 SER A C 1
ATOM 845 O O . SER A 1 112 ? 0.771 12.211 -2.452 1.00 86.06 112 SER A O 1
ATOM 847 N N . LEU A 1 113 ? 0.302 13.402 -0.606 1.00 86.00 113 LEU A N 1
ATOM 848 C CA . LEU A 1 113 ? 1.346 14.414 -0.814 1.00 86.00 113 LEU A CA 1
ATOM 849 C C . LEU A 1 113 ? 2.745 13.796 -0.728 1.00 86.00 113 LEU A C 1
ATOM 851 O O . LEU A 1 113 ? 3.584 14.043 -1.593 1.00 86.00 113 LEU A O 1
ATOM 855 N N . ILE A 1 114 ? 2.988 12.972 0.298 1.00 86.19 114 ILE A N 1
ATOM 856 C CA . ILE A 1 114 ? 4.271 12.281 0.483 1.00 86.19 114 ILE A CA 1
ATOM 857 C C . ILE A 1 114 ? 4.539 11.337 -0.694 1.00 86.19 114 ILE A C 1
ATOM 859 O O . ILE A 1 114 ? 5.656 11.298 -1.206 1.00 86.19 114 ILE A O 1
ATOM 863 N N . ALA A 1 115 ? 3.523 10.590 -1.127 1.00 84.19 115 ALA A N 1
ATOM 864 C CA . ALA A 1 115 ? 3.604 9.680 -2.259 1.00 84.19 115 ALA A CA 1
ATOM 865 C C . ALA A 1 115 ? 3.922 10.421 -3.565 1.00 84.19 115 ALA A C 1
ATOM 867 O O . ALA A 1 115 ? 4.840 10.018 -4.271 1.00 84.19 115 ALA A O 1
ATOM 868 N N . LEU A 1 116 ? 3.239 11.534 -3.857 1.00 84.19 116 LEU A N 1
ATOM 869 C CA . LEU A 1 116 ? 3.497 12.337 -5.058 1.00 84.19 116 LEU A CA 1
ATOM 870 C C . LEU A 1 116 ? 4.934 12.846 -5.117 1.00 84.19 116 LEU A C 1
ATOM 872 O O . LEU A 1 116 ? 5.593 12.664 -6.135 1.00 84.19 116 LEU A O 1
ATOM 876 N N . GLY A 1 117 ? 5.445 13.407 -4.017 1.00 80.88 117 GLY A N 1
ATOM 877 C CA . GLY A 1 117 ? 6.824 13.902 -3.968 1.00 80.88 117 GLY A CA 1
ATOM 878 C C . GLY A 1 117 ? 7.882 12.814 -4.189 1.00 80.88 117 GLY A C 1
ATOM 879 O O . GLY A 1 117 ? 9.016 13.123 -4.542 1.00 80.88 117 GLY A O 1
ATOM 880 N N . ARG A 1 118 ? 7.534 11.537 -3.992 1.00 81.06 118 ARG A N 1
ATOM 881 C CA . ARG A 1 118 ? 8.425 10.397 -4.250 1.00 81.06 118 ARG A CA 1
ATOM 882 C C . ARG A 1 118 ? 8.286 9.855 -5.661 1.00 81.06 118 ARG A C 1
ATOM 884 O O . ARG A 1 118 ? 9.300 9.546 -6.271 1.00 81.06 118 ARG A O 1
ATOM 891 N N . VAL A 1 119 ? 7.059 9.759 -6.166 1.00 78.81 119 VAL A N 1
ATOM 892 C CA . VAL A 1 119 ? 6.772 9.317 -7.537 1.00 78.81 119 VAL A CA 1
ATOM 893 C C . VAL A 1 119 ? 7.399 10.279 -8.551 1.00 78.81 119 VAL A C 1
ATOM 895 O O . VAL A 1 119 ? 7.958 9.825 -9.542 1.00 78.81 119 VAL A O 1
ATOM 898 N N . ASP A 1 120 ? 7.393 11.583 -8.262 1.00 64.75 120 ASP A N 1
ATOM 899 C CA . ASP A 1 120 ? 8.028 12.619 -9.094 1.00 64.75 120 ASP A CA 1
ATOM 900 C C . ASP A 1 120 ? 9.570 12.584 -9.040 1.00 64.75 120 ASP A C 1
ATOM 902 O O . ASP A 1 120 ? 10.251 13.039 -9.952 1.00 64.75 120 ASP A O 1
ATOM 906 N N . ASN A 1 121 ? 10.134 12.000 -7.977 1.00 59.91 121 ASN A N 1
ATOM 907 C CA . ASN A 1 121 ? 11.579 11.907 -7.744 1.00 59.91 121 ASN A CA 1
ATOM 908 C C . ASN A 1 121 ? 12.139 10.495 -8.008 1.00 59.91 121 ASN A C 1
ATOM 910 O O . ASN A 1 121 ? 13.310 10.221 -7.739 1.00 59.91 121 ASN A O 1
ATOM 914 N N . GLN A 1 122 ? 11.316 9.566 -8.509 1.00 57.41 122 GLN A N 1
ATOM 915 C CA . GLN A 1 122 ? 11.829 8.302 -9.025 1.00 57.41 122 GLN A CA 1
ATOM 916 C C . GLN A 1 122 ? 12.554 8.591 -10.339 1.00 57.41 122 GLN A C 1
ATOM 918 O O . GLN A 1 122 ? 11.987 9.273 -11.193 1.00 57.41 122 GLN A O 1
ATOM 923 N N . PRO A 1 123 ? 13.794 8.100 -10.524 1.00 44.28 123 PRO A N 1
ATOM 924 C CA . PRO A 1 123 ? 14.540 8.365 -11.738 1.00 44.28 123 PRO A CA 1
ATOM 925 C C . PRO A 1 123 ? 13.729 7.813 -12.902 1.00 44.28 123 PRO A C 1
ATOM 927 O O . PRO A 1 123 ? 13.588 6.598 -13.059 1.00 44.28 123 PRO A O 1
ATOM 930 N N . CYS A 1 124 ? 13.167 8.717 -13.701 1.00 41.84 124 CYS A N 1
ATOM 931 C CA . CYS A 1 124 ? 12.661 8.384 -15.014 1.00 41.84 124 CYS A CA 1
ATOM 932 C C . CYS A 1 124 ? 13.811 7.684 -15.735 1.00 41.84 124 CYS A C 1
ATOM 934 O O . CYS A 1 124 ? 14.820 8.306 -16.060 1.00 41.84 124 CYS A O 1
ATOM 936 N N . GLY A 1 125 ? 13.690 6.371 -15.928 1.00 45.56 125 GLY A N 1
ATOM 937 C CA . GLY A 1 125 ? 14.558 5.645 -16.840 1.00 45.56 125 GLY A CA 1
ATOM 938 C C . GLY A 1 125 ? 14.416 6.302 -18.209 1.00 45.56 125 GLY A C 1
ATOM 939 O O . GLY A 1 125 ? 13.396 6.130 -18.870 1.00 45.56 125 GLY A O 1
ATOM 940 N N . GLY A 1 126 ? 15.400 7.120 -18.576 1.00 33.56 126 GLY A N 1
ATOM 941 C CA . GLY A 1 126 ? 15.307 8.039 -19.703 1.00 33.56 126 GLY A CA 1
ATOM 942 C C . GLY A 1 126 ? 16.647 8.692 -20.022 1.00 33.56 126 GLY A C 1
ATOM 943 O O . GLY A 1 126 ? 16.796 9.892 -19.852 1.00 33.56 126 GLY A O 1
ATOM 944 N N . ILE A 1 127 ? 17.608 7.852 -20.415 1.00 40.34 127 ILE A N 1
ATOM 945 C CA . ILE A 1 127 ? 18.538 8.036 -21.542 1.00 40.34 127 ILE A CA 1
ATOM 946 C C . ILE A 1 127 ? 18.930 9.492 -21.865 1.00 40.34 127 ILE A C 1
ATOM 948 O O . ILE A 1 127 ? 18.184 10.178 -22.558 1.00 40.34 127 ILE A O 1
ATOM 952 N N . PHE A 1 128 ? 20.147 9.878 -21.471 1.00 38.03 128 PHE A N 1
ATOM 953 C CA . PHE A 1 128 ? 21.170 10.478 -22.341 1.00 38.03 128 PHE A CA 1
ATOM 954 C C . PHE A 1 128 ? 22.554 10.041 -21.852 1.00 38.03 128 PHE A C 1
ATOM 956 O O . PHE A 1 128 ? 22.735 9.961 -20.615 1.00 38.03 128 PHE A O 1
#

Secondary structure (DSSP, 8-state):
-HHHHHHHHHHHHHHHHTT--HHHHHHHHH-TTS-HHHHHHHHHHHHTS-HHHHHHHHHHHHT-SSHHHHHHHHHHHHT-SSPPPHHHHHHHHHHHHHHHHTT--HHHHHHHHHHHHHHTTS------

Radius of gyration: 14.82 Å; Cα contacts (8 Å, |Δi|>4): 141; chains: 1; bounding box: 36×33×50 Å

Solvent-accessible surface area (backbone atoms only — not comparable to full-atom values): 6978 Å² total; per-residue (Å²): 122,64,69,60,56,52,49,52,52,50,51,51,28,39,61,66,30,72,80,51,52,71,69,58,31,47,48,44,37,63,38,83,84,49,49,71,66,47,23,51,28,20,29,54,49,52,13,66,43,55,59,90,82,40,46,74,57,41,53,53,30,53,70,36,91,46,63,70,23,23,24,40,29,38,47,24,70,29,55,51,71,40,91,72,52,73,69,53,48,51,51,52,48,52,52,36,52,50,48,59,73,47,95,61,57,68,67,38,37,53,34,25,54,59,15,44,64,38,58,74,66,48,80,72,90,69,90,133

Foldseek 3Di:
DVVVVVVVLLVVLLVVQQPDDLVVLLCLLLDPPRDLSNNLSSLVSLLADDCVRCVVSLVVQCVHPDLSSNLSSLLSQLRRPDDDAPVSLVVNLVVLVVCCVDPHDPSNVVSSVSSNVRSVVDPHPDDD

Nearest PDB structures (foldseek):
  7qo5-assembly1_N  TM=6.725E-01  e=3.413E-01  Saccharomyces cerevisiae
  6fvy-assembly1_N  TM=6.931E-01  e=9.251E-01  Saccharomyces cerevisiae S288C
  9e8k-assembly1_U  TM=6.688E-01  e=6.859E-01  Homo sapiens
  8cvt-assembly1_U  TM=6.572E-01  e=1.379E+00  Homo sapiens
  5vfq-assembly1_U  TM=7.370E-01  e=3.061E+00  Homo sapiens

Mean predicted aligned error: 6.02 Å